Protein AF-A0A5K1CDK0-F1 (afdb_monomer_lite)

Foldseek 3Di:
DDAAAEDEAEQACVDQEDDARQNHAYYEYEQNQNHQEYDQNHQNHAYYHYYNNQNHAEYEDHPNHNYDHHYNNNNHPYYYDPPDDD

InterPro domains:
  IPR032675 Leucine-rich repeat domain superfamily [G3DSA:3.80.10.10] (1-84)

Structure (mmCIF, N/CA/C/O backbone):
data_AF-A0A5K1CDK0-F1
#
_entry.id   AF-A0A5K1CDK0-F1
#
loop_
_atom_site.group_PDB
_atom_site.id
_atom_site.type_symbol
_atom_site.label_atom_id
_atom_site.label_alt_id
_atom_site.label_comp_id
_atom_site.label_asym_id
_atom_site.label_entity_id
_atom_site.label_seq_id
_atom_site.pdbx_PDB_ins_code
_atom_site.Cartn_x
_atom_site.Cartn_y
_atom_site.Cartn_z
_atom_site.occupancy
_atom_site.B_iso_or_equiv
_atom_site.auth_seq_id
_atom_site.auth_comp_id
_atom_site.auth_asym_id
_atom_site.auth_atom_id
_atom_site.pdbx_PDB_model_num
ATOM 1 N N . MET A 1 1 ? -16.740 14.236 11.796 1.00 53.41 1 MET A N 1
ATOM 2 C CA . MET A 1 1 ? -16.089 14.373 10.476 1.00 53.41 1 MET A CA 1
ATOM 3 C C . MET A 1 1 ? -16.111 13.005 9.819 1.00 53.41 1 MET A C 1
ATOM 5 O O . MET A 1 1 ? -15.713 12.064 10.497 1.00 53.41 1 MET A O 1
ATOM 9 N N . PRO A 1 2 ? -16.649 12.849 8.599 1.00 60.22 2 PRO A N 1
ATOM 10 C CA . PRO A 1 2 ? -16.630 11.554 7.931 1.00 60.22 2 PRO A CA 1
ATO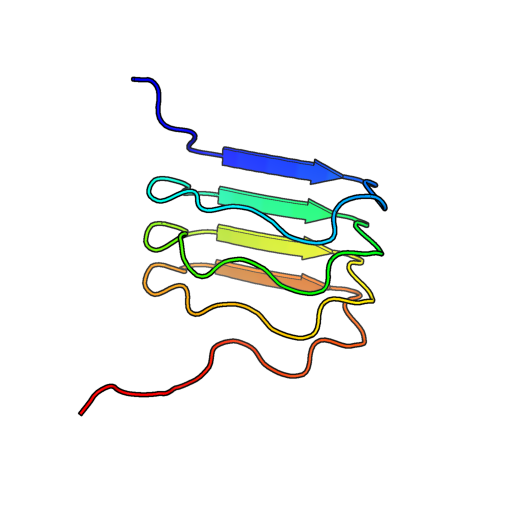M 11 C C . PRO A 1 2 ? -15.174 11.141 7.701 1.00 60.22 2 PRO A C 1
ATOM 13 O O . PRO A 1 2 ? -14.389 11.908 7.148 1.00 60.22 2 PRO A O 1
ATOM 16 N N . MET A 1 3 ? -14.812 9.959 8.190 1.00 82.56 3 MET A N 1
ATOM 17 C CA . MET A 1 3 ? -13.482 9.389 8.008 1.00 82.56 3 MET A CA 1
ATOM 18 C C . MET A 1 3 ? -13.489 8.525 6.754 1.00 82.56 3 MET A C 1
ATOM 20 O O . MET A 1 3 ? -14.411 7.733 6.553 1.00 82.56 3 MET A O 1
ATOM 24 N N . LEU A 1 4 ? -12.470 8.678 5.909 1.00 91.00 4 LEU A N 1
ATOM 25 C CA . LEU A 1 4 ? -12.331 7.852 4.718 1.00 91.00 4 LEU A CA 1
ATOM 26 C C . LEU A 1 4 ? -11.986 6.418 5.135 1.00 91.00 4 LEU A C 1
ATOM 28 O O . LEU A 1 4 ? -10.997 6.203 5.832 1.00 91.00 4 LEU A O 1
ATOM 32 N N . LYS A 1 5 ? -12.814 5.457 4.714 1.00 94.75 5 LYS A N 1
ATOM 33 C CA . LYS A 1 5 ? -12.638 4.028 5.017 1.00 94.75 5 LYS A CA 1
ATOM 34 C C . LYS A 1 5 ? -12.058 3.219 3.872 1.00 94.75 5 LYS A C 1
ATOM 36 O O . LYS A 1 5 ? -11.383 2.220 4.103 1.00 94.75 5 LYS A O 1
ATOM 41 N N . SER A 1 6 ? -12.282 3.666 2.645 1.00 95.69 6 SER A N 1
ATOM 42 C CA . SER A 1 6 ? -11.811 2.973 1.455 1.00 95.69 6 SER A CA 1
ATOM 43 C C . SER A 1 6 ? -11.336 3.983 0.427 1.00 95.69 6 SER A C 1
ATOM 45 O O . SER A 1 6 ? -12.012 4.983 0.181 1.00 95.69 6 SER A O 1
ATOM 47 N N . LEU A 1 7 ? -10.180 3.714 -0.169 1.00 95.12 7 LEU A N 1
ATOM 48 C CA . LEU A 1 7 ? -9.573 4.553 -1.191 1.00 95.12 7 LEU A CA 1
ATOM 49 C C . LEU A 1 7 ? -9.142 3.680 -2.361 1.00 95.12 7 LEU A C 1
ATOM 51 O O . LEU A 1 7 ? -8.491 2.652 -2.191 1.00 95.12 7 LEU A O 1
ATOM 55 N N . LYS A 1 8 ? -9.512 4.114 -3.562 1.00 95.69 8 LYS A N 1
ATOM 56 C CA . LYS A 1 8 ? -9.143 3.462 -4.809 1.00 95.69 8 LYS A CA 1
ATOM 57 C C . LYS A 1 8 ? -8.533 4.484 -5.742 1.00 95.69 8 LYS A C 1
ATOM 59 O O . LYS A 1 8 ? -9.181 5.483 -6.046 1.00 95.69 8 LYS A O 1
ATOM 64 N N . ILE A 1 9 ? -7.326 4.215 -6.217 1.00 94.88 9 ILE A N 1
ATOM 65 C CA . ILE A 1 9 ? -6.639 5.072 -7.178 1.00 94.88 9 ILE A CA 1
ATOM 66 C C . ILE A 1 9 ? -6.233 4.224 -8.376 1.00 94.88 9 ILE A C 1
ATOM 68 O O . ILE A 1 9 ? -5.711 3.122 -8.220 1.00 94.88 9 ILE A O 1
ATOM 72 N N . ARG A 1 10 ? -6.528 4.718 -9.580 1.00 95.44 10 ARG A N 1
ATOM 73 C CA . ARG A 1 10 ? -6.286 4.004 -10.835 1.00 95.44 10 ARG A CA 1
ATOM 74 C C . ARG A 1 10 ? -5.652 4.923 -11.861 1.00 95.44 10 ARG A C 1
ATOM 76 O O . ARG A 1 10 ? -6.141 6.036 -12.035 1.00 95.44 10 ARG A O 1
ATOM 83 N N . SER A 1 11 ? -4.629 4.428 -12.554 1.00 93.25 11 SER A N 1
ATOM 84 C CA . SER A 1 11 ? -4.017 5.057 -13.731 1.00 93.25 11 SER A CA 1
ATOM 85 C C . SER A 1 11 ? -3.678 6.535 -13.519 1.00 93.25 11 SER A C 1
ATOM 87 O O . SER A 1 11 ? -3.931 7.369 -14.388 1.00 93.25 11 SER A O 1
ATOM 89 N N . TYR A 1 12 ? -3.157 6.869 -12.332 1.00 90.00 12 TYR A N 1
ATOM 90 C CA . TYR A 1 12 ? -2.806 8.239 -11.979 1.00 90.00 12 TYR A CA 1
ATOM 91 C C . TYR A 1 12 ? -1.290 8.398 -11.882 1.00 90.00 12 TYR A C 1
ATOM 93 O O . TYR A 1 12 ? -0.689 8.295 -10.816 1.00 90.00 12 TYR A O 1
ATOM 101 N N . ASP A 1 13 ? -0.669 8.691 -13.022 1.00 86.44 13 ASP A N 1
ATOM 102 C CA . ASP A 1 13 ? 0.788 8.823 -13.138 1.00 86.44 13 ASP A CA 1
ATOM 103 C C . ASP A 1 13 ? 1.348 10.111 -12.517 1.00 86.44 13 ASP A C 1
ATOM 105 O O . ASP A 1 13 ? 2.562 10.274 -12.430 1.00 86.44 13 ASP A O 1
ATOM 109 N N . GLY A 1 14 ? 0.484 11.017 -12.051 1.00 88.81 14 GLY A N 1
ATOM 110 C CA . GLY A 1 14 ? 0.873 12.149 -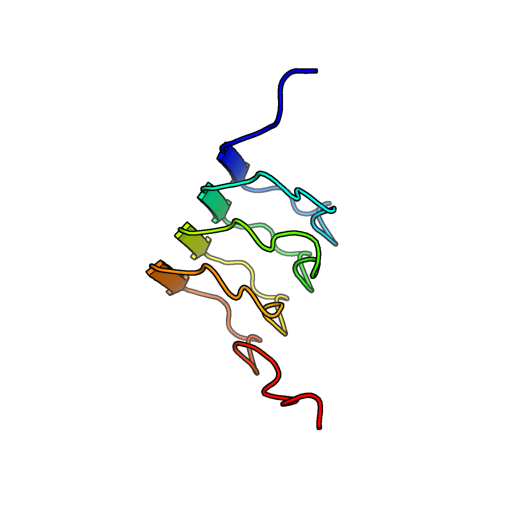11.204 1.00 88.81 14 GLY A CA 1
ATOM 111 C C . GLY A 1 14 ? 0.970 11.800 -9.714 1.00 88.81 14 GLY A C 1
ATOM 112 O O . GLY A 1 14 ? 1.355 12.652 -8.912 1.00 88.81 14 GLY A O 1
ATOM 113 N N . LEU A 1 15 ? 0.589 10.578 -9.316 1.00 89.69 15 LEU A N 1
ATOM 114 C CA . LEU A 1 15 ? 0.639 10.141 -7.926 1.00 89.69 15 LEU A CA 1
ATOM 115 C C . LEU A 1 15 ? 2.047 9.690 -7.554 1.00 89.69 15 LEU A C 1
ATOM 117 O O . LEU A 1 15 ? 2.428 8.553 -7.810 1.00 89.69 15 LEU A O 1
ATOM 121 N N . ASN A 1 16 ? 2.798 10.564 -6.897 1.00 87.19 16 ASN A N 1
ATOM 122 C CA . ASN A 1 16 ? 4.133 10.207 -6.412 1.00 87.19 16 ASN A CA 1
ATOM 123 C C . ASN A 1 16 ? 4.091 9.623 -4.989 1.00 87.19 16 ASN A C 1
ATOM 125 O O . ASN A 1 16 ? 4.955 8.831 -4.619 1.00 87.19 16 ASN A O 1
ATOM 129 N N . THR A 1 17 ? 3.084 10.011 -4.196 1.00 84.69 17 THR A N 1
ATOM 130 C CA . THR A 1 17 ? 2.881 9.583 -2.805 1.00 84.69 17 THR A CA 1
ATOM 131 C C . THR A 1 17 ? 1.390 9.494 -2.475 1.00 84.69 17 THR A C 1
ATOM 133 O O . THR A 1 17 ? 0.580 10.222 -3.054 1.00 84.69 17 THR A O 1
ATOM 136 N N . ILE A 1 18 ? 1.034 8.636 -1.521 1.00 86.94 18 ILE A N 1
ATOM 137 C CA . ILE A 1 18 ? -0.296 8.583 -0.898 1.00 86.94 18 ILE A CA 1
ATOM 138 C C . ILE A 1 18 ? -0.180 9.212 0.489 1.00 86.94 18 ILE A C 1
ATOM 140 O O . ILE A 1 18 ? 0.754 8.897 1.214 1.00 86.94 18 ILE A O 1
ATOM 144 N N . GLY A 1 19 ? -1.083 10.139 0.825 1.00 83.81 19 GLY A N 1
ATOM 145 C CA . GLY A 1 19 ? -1.085 10.828 2.119 1.00 83.81 19 GLY A CA 1
ATOM 146 C C . GLY A 1 19 ? -1.538 9.946 3.286 1.00 83.81 19 GLY A C 1
ATOM 147 O O . GLY A 1 19 ? -1.860 8.774 3.111 1.00 83.81 19 GLY A O 1
ATOM 148 N N . ASP A 1 20 ? -1.596 10.536 4.478 1.00 89.44 20 ASP A N 1
ATOM 149 C CA . ASP A 1 20 ? -1.984 9.823 5.694 1.00 89.44 20 ASP A CA 1
ATOM 150 C C . ASP A 1 20 ? -3.498 9.636 5.791 1.00 89.44 20 ASP A C 1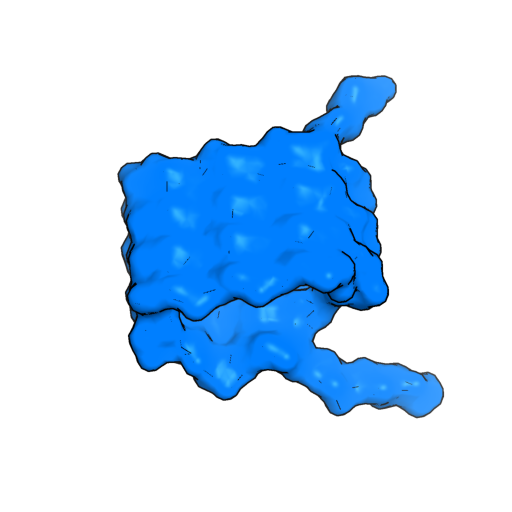
ATOM 152 O O . ASP A 1 20 ? -4.278 10.590 5.710 1.00 89.44 20 ASP A O 1
ATOM 156 N N . PHE A 1 21 ? -3.910 8.394 6.032 1.00 91.69 21 PHE A N 1
ATOM 157 C CA . PHE A 1 21 ? -5.303 8.030 6.238 1.00 91.69 21 PHE A CA 1
ATOM 158 C C . PHE A 1 21 ? -5.428 7.134 7.478 1.00 91.69 21 PHE A C 1
ATOM 160 O O . PHE A 1 21 ? -5.512 5.909 7.366 1.00 91.69 21 PHE A O 1
ATOM 167 N N . PRO A 1 22 ? -5.491 7.729 8.685 1.00 91.62 22 PRO A N 1
ATOM 168 C CA . PRO A 1 22 ? -5.378 6.985 9.940 1.00 91.62 22 PRO A CA 1
ATOM 169 C C . PRO A 1 22 ? -6.521 5.998 10.197 1.00 91.62 22 PRO A C 1
ATOM 171 O O . PR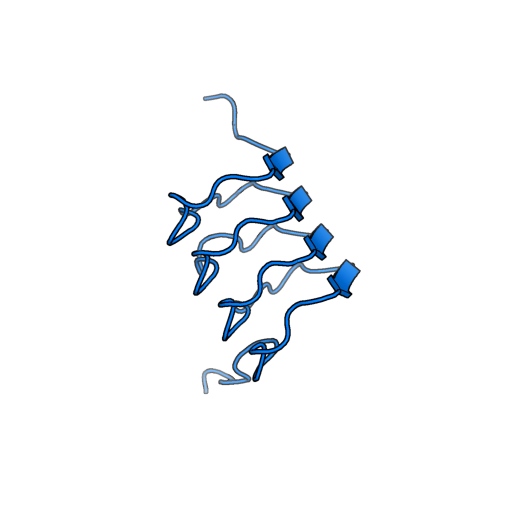O A 1 22 ? -6.387 5.109 11.030 1.00 91.62 22 PRO A O 1
ATOM 174 N N . ASN A 1 23 ? -7.642 6.157 9.491 1.00 94.25 23 ASN A N 1
ATOM 175 C CA . ASN A 1 23 ? -8.847 5.343 9.634 1.00 94.25 23 ASN A CA 1
ATOM 176 C C . ASN A 1 23 ? -9.166 4.517 8.380 1.00 94.25 23 ASN A C 1
ATOM 178 O O . ASN A 1 23 ? -10.282 4.003 8.288 1.00 94.25 23 ASN A O 1
ATOM 182 N N . LEU A 1 24 ? -8.247 4.462 7.409 1.00 95.25 24 LEU A N 1
ATOM 183 C CA . LEU A 1 24 ? -8.449 3.729 6.164 1.00 95.25 24 LEU A CA 1
ATOM 184 C C . LEU A 1 24 ? -8.376 2.236 6.437 1.00 95.25 24 LEU A C 1
ATOM 186 O O . LEU A 1 24 ? -7.394 1.775 7.001 1.00 95.25 24 LEU A O 1
ATOM 190 N N . ASP A 1 25 ? -9.390 1.502 5.995 1.00 96.50 25 ASP A N 1
ATOM 191 C CA . ASP A 1 25 ? -9.473 0.057 6.186 1.00 96.50 25 ASP A CA 1
ATOM 192 C C . ASP A 1 25 ? -9.036 -0.680 4.903 1.00 96.50 25 ASP A C 1
ATOM 194 O O . ASP A 1 25 ? -8.446 -1.758 4.977 1.00 96.50 25 ASP A O 1
ATOM 198 N N . TRP A 1 26 ? -9.282 -0.086 3.725 1.00 97.25 26 TRP A N 1
ATOM 199 C CA . TRP A 1 26 ? -9.012 -0.689 2.415 1.00 97.25 26 TRP A CA 1
ATOM 200 C C . TRP A 1 26 ? -8.368 0.299 1.433 1.00 97.25 26 TRP A C 1
ATOM 202 O O . TRP A 1 26 ? -8.899 1.390 1.194 1.00 97.25 26 TRP A O 1
ATOM 212 N N . LEU A 1 27 ? -7.254 -0.108 0.825 1.00 96.06 27 LEU A N 1
ATOM 213 C CA . LEU A 1 27 ? -6.526 0.656 -0.183 1.00 96.06 27 LEU A CA 1
ATOM 214 C C . LEU A 1 27 ? -6.283 -0.208 -1.421 1.00 96.06 27 LEU A C 1
ATOM 216 O O . LEU A 1 27 ? -5.679 -1.275 -1.336 1.00 96.06 27 LEU A O 1
ATOM 220 N N . GLN A 1 28 ? -6.700 0.295 -2.581 1.00 96.88 28 GLN A N 1
ATOM 221 C CA . GLN A 1 28 ? -6.322 -0.266 -3.873 1.00 96.88 28 GLN A CA 1
ATOM 222 C C . GLN A 1 28 ? -5.627 0.783 -4.735 1.00 96.88 28 GLN A C 1
ATOM 224 O O . GLN A 1 28 ? -6.164 1.874 -4.956 1.00 96.88 28 GLN A O 1
ATOM 229 N N . VAL A 1 29 ? -4.462 0.423 -5.265 1.00 95.75 29 VAL A N 1
ATOM 230 C CA . VAL A 1 29 ? -3.676 1.264 -6.167 1.00 95.75 29 VAL A CA 1
ATOM 231 C C . VAL A 1 29 ? -3.335 0.475 -7.421 1.00 95.75 29 VAL A C 1
ATOM 233 O O . VAL A 1 29 ? -2.658 -0.546 -7.363 1.00 95.75 29 VAL A O 1
ATOM 236 N N . GLU A 1 30 ? -3.800 0.954 -8.568 1.00 96.44 30 GLU A N 1
ATOM 237 C CA . GLU A 1 30 ? -3.666 0.250 -9.842 1.00 96.44 30 GLU A CA 1
ATOM 238 C C . GLU A 1 30 ? -3.036 1.167 -10.892 1.00 96.44 30 GLU A C 1
ATOM 240 O O . GLU A 1 30 ? -3.524 2.271 -11.132 1.00 96.44 30 GLU A O 1
ATOM 245 N N . GLY A 1 31 ? -1.950 0.727 -11.525 1.00 95.06 31 GLY A N 1
ATOM 246 C CA . GLY A 1 31 ? -1.311 1.431 -12.637 1.00 95.06 31 GLY A CA 1
ATOM 247 C C . GLY A 1 31 ? -0.854 2.851 -12.297 1.00 95.06 31 GLY A C 1
ATOM 248 O O . GLY A 1 31 ? -0.934 3.725 -13.151 1.00 95.06 31 GLY A O 1
ATOM 249 N N . CYS A 1 32 ? -0.445 3.113 -11.052 1.00 95.12 32 CYS A N 1
ATOM 250 C CA . CYS A 1 32 ? 0.128 4.403 -10.660 1.00 95.12 32 CYS A CA 1
ATOM 251 C C . CYS A 1 32 ? 1.642 4.347 -10.868 1.00 95.12 32 CYS A C 1
ATOM 253 O O . CYS A 1 32 ? 2.397 3.964 -9.974 1.00 95.12 32 CYS A O 1
ATOM 255 N N . GLY A 1 33 ? 2.086 4.689 -12.076 1.00 93.12 33 GLY A N 1
ATOM 256 C CA . GLY A 1 33 ? 3.456 4.445 -12.509 1.00 93.12 33 GLY A CA 1
ATOM 257 C C . GLY A 1 33 ? 4.525 5.283 -11.814 1.00 93.12 33 GLY A C 1
ATOM 258 O O . GLY A 1 33 ? 5.682 4.873 -11.704 1.00 93.12 33 GLY A O 1
ATOM 259 N N . SER A 1 34 ? 4.142 6.458 -11.319 1.00 94.69 34 SER A N 1
ATOM 260 C CA . SER A 1 34 ? 5.044 7.349 -10.582 1.00 94.69 34 SER A CA 1
ATOM 261 C C . SER A 1 34 ? 5.063 7.106 -9.077 1.00 94.69 34 SER A C 1
ATOM 263 O O . SER A 1 34 ? 5.864 7.739 -8.395 1.00 94.69 34 SER A O 1
ATOM 265 N N . LEU A 1 35 ? 4.226 6.202 -8.558 1.00 94.19 35 LEU A N 1
ATOM 266 C CA . LEU A 1 35 ? 4.152 5.954 -7.124 1.00 94.19 35 LEU A CA 1
ATOM 267 C C . LEU A 1 35 ? 5.444 5.292 -6.652 1.00 94.19 35 LEU A C 1
ATOM 269 O O . LEU A 1 35 ? 5.763 4.186 -7.083 1.00 94.19 35 LEU A O 1
ATOM 273 N N . GLU A 1 36 ? 6.175 5.963 -5.763 1.00 91.50 36 GLU A N 1
ATOM 274 C CA . GLU A 1 36 ? 7.445 5.444 -5.241 1.00 91.50 36 GLU A CA 1
ATOM 275 C C . GLU A 1 36 ? 7.305 4.813 -3.856 1.00 91.50 36 GLU A C 1
ATOM 277 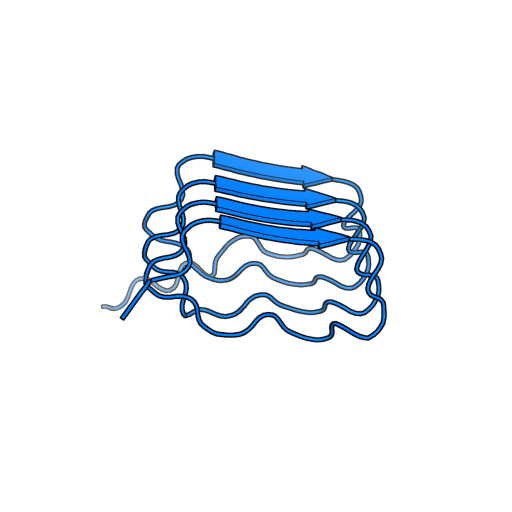O O . GLU A 1 36 ? 8.044 3.882 -3.533 1.00 91.50 36 GLU A O 1
ATOM 282 N N . GLN A 1 37 ? 6.356 5.307 -3.056 1.00 88.38 37 GLN A N 1
ATOM 283 C CA . GLN A 1 37 ? 6.154 4.910 -1.664 1.00 88.38 37 GLN A CA 1
ATOM 284 C C . GLN A 1 37 ? 4.709 5.149 -1.204 1.00 88.38 37 GLN A C 1
ATOM 286 O O . GLN A 1 37 ? 4.022 6.053 -1.687 1.00 88.38 37 GLN A O 1
ATOM 291 N N . LEU A 1 38 ? 4.274 4.365 -0.220 1.00 87.12 38 LEU A N 1
ATOM 292 C CA . LEU A 1 38 ? 3.054 4.603 0.560 1.00 87.12 38 LEU A CA 1
ATOM 293 C C . LEU A 1 38 ? 3.417 5.291 1.885 1.00 87.12 38 LEU A C 1
ATOM 295 O O . LEU A 1 38 ? 4.503 5.041 2.406 1.00 87.12 38 LEU A O 1
ATOM 299 N N . SER A 1 39 ? 2.544 6.136 2.451 1.00 82.44 39 SER A N 1
ATOM 300 C CA . SER A 1 39 ? 2.833 6.737 3.763 1.00 82.44 39 SER A CA 1
ATOM 301 C C . SER A 1 39 ? 2.708 5.740 4.916 1.00 82.44 39 SER A C 1
ATOM 303 O O . SER A 1 39 ? 2.019 4.723 4.830 1.00 82.44 39 SER A O 1
ATOM 305 N N . HIS A 1 40 ? 3.348 6.080 6.036 1.00 82.62 40 HIS A N 1
ATOM 306 C CA . HIS A 1 40 ? 3.247 5.346 7.299 1.00 82.62 40 HIS A CA 1
ATOM 307 C C . HIS A 1 40 ? 1.961 5.662 8.084 1.00 82.62 40 HIS A C 1
ATOM 309 O O . HIS A 1 40 ? 1.651 4.986 9.062 1.00 82.62 40 HIS A O 1
ATOM 315 N N . GLY A 1 41 ? 1.184 6.668 7.673 1.00 87.25 41 GLY A N 1
ATOM 316 C CA . GLY A 1 41 ? -0.016 7.128 8.374 1.00 87.25 41 GLY A CA 1
ATOM 317 C C . GLY A 1 41 ? -1.274 6.308 8.096 1.00 87.25 41 GLY A C 1
ATOM 318 O O . GLY A 1 41 ? -2.363 6.876 8.030 1.00 87.25 41 GLY A O 1
ATOM 319 N N . MET A 1 42 ? -1.147 4.990 7.925 1.00 91.88 42 MET A N 1
ATOM 320 C CA . MET A 1 42 ? -2.267 4.065 7.699 1.00 91.88 42 MET A CA 1
ATOM 321 C C . MET A 1 42 ? -2.279 2.902 8.717 1.00 91.88 42 MET A C 1
ATOM 323 O O . MET A 1 42 ? -2.326 1.736 8.325 1.00 91.88 42 MET A O 1
ATOM 327 N N . PRO A 1 43 ? -2.246 3.180 10.038 1.00 92.12 43 PRO A N 1
ATOM 328 C CA . PRO A 1 43 ? -2.175 2.150 11.077 1.00 92.12 43 PRO A CA 1
ATOM 329 C C . PRO A 1 43 ? -3.404 1.232 11.145 1.00 92.12 43 PRO A C 1
ATOM 331 O O . PRO A 1 43 ? -3.298 0.144 11.698 1.00 92.12 43 PRO A O 1
ATOM 334 N N . ALA A 1 44 ? -4.555 1.658 10.612 1.00 94.19 44 ALA A N 1
ATOM 335 C CA . ALA A 1 44 ? -5.800 0.886 10.603 1.00 94.19 44 ALA A CA 1
ATOM 336 C C . ALA A 1 44 ? -6.010 0.052 9.324 1.00 94.19 44 ALA A C 1
ATOM 338 O O . ALA A 1 44 ? -7.035 -0.623 9.207 1.00 94.19 44 ALA A O 1
ATOM 339 N N . LEU A 1 45 ? -5.074 0.102 8.367 1.00 94.81 45 LEU A N 1
ATOM 340 C CA . LEU A 1 45 ? -5.250 -0.539 7.069 1.00 94.81 45 LEU A CA 1
ATOM 341 C C . LEU A 1 45 ? -5.218 -2.056 7.197 1.00 94.81 45 LEU A C 1
ATOM 343 O O . LEU A 1 45 ? -4.224 -2.616 7.645 1.00 94.81 45 LEU A O 1
ATOM 347 N N . LYS A 1 46 ? -6.299 -2.701 6.756 1.00 96.31 46 LYS A N 1
ATOM 348 C CA . LYS A 1 46 ? -6.477 -4.157 6.803 1.00 96.31 46 LYS A CA 1
ATOM 349 C C . LYS A 1 46 ? -6.222 -4.818 5.458 1.00 96.31 46 LYS A C 1
ATOM 351 O O . LYS A 1 46 ? -5.733 -5.942 5.418 1.00 96.31 46 LYS A O 1
ATOM 356 N N . TRP A 1 47 ? -6.529 -4.122 4.365 1.00 96.88 47 TRP A N 1
ATOM 357 C CA . TRP A 1 47 ? -6.413 -4.650 3.008 1.00 96.88 47 TRP A CA 1
ATOM 358 C C . TRP A 1 47 ? -5.642 -3.698 2.102 1.00 96.88 47 TRP A C 1
ATOM 360 O O . TRP A 1 47 ? -6.036 -2.540 1.932 1.00 96.88 47 TRP A O 1
ATOM 370 N N . LEU A 1 48 ? -4.595 -4.225 1.471 1.00 95.44 48 LEU A N 1
ATOM 371 C CA . LEU A 1 48 ? -3.801 -3.521 0.473 1.00 95.44 48 LEU A CA 1
ATOM 372 C C . LEU A 1 48 ? -3.698 -4.346 -0.818 1.00 95.44 48 LEU A C 1
ATOM 374 O O . LEU A 1 48 ? -3.144 -5.441 -0.805 1.00 95.44 48 LEU A O 1
ATOM 378 N N . ASP A 1 49 ? -4.202 -3.800 -1.928 1.00 96.12 49 ASP A N 1
ATOM 379 C CA . ASP A 1 49 ? -4.007 -4.331 -3.289 1.00 96.12 49 ASP A CA 1
ATOM 380 C C . ASP A 1 49 ? -3.210 -3.320 -4.118 1.00 96.12 49 ASP A C 1
ATOM 382 O O . ASP A 1 49 ? -3.696 -2.219 -4.405 1.00 96.12 49 ASP A O 1
ATOM 386 N N . VAL A 1 50 ? -1.988 -3.679 -4.503 1.00 94.94 50 VAL A N 1
ATOM 387 C CA . VAL A 1 50 ? -1.143 -2.855 -5.369 1.00 94.94 50 VAL A CA 1
ATOM 388 C C . VAL A 1 50 ? -0.853 -3.596 -6.662 1.00 94.94 50 VAL A C 1
ATOM 390 O O . VAL A 1 50 ? -0.255 -4.671 -6.682 1.00 94.94 50 VAL A O 1
ATOM 393 N N . TYR A 1 51 ? -1.225 -2.981 -7.776 1.00 95.94 51 TYR A N 1
ATOM 394 C CA . TYR A 1 51 ? -1.066 -3.558 -9.098 1.00 95.94 51 TYR A CA 1
ATOM 395 C C . TYR A 1 51 ? -0.385 -2.570 -10.041 1.00 95.94 51 TYR A C 1
ATOM 397 O O . TYR A 1 51 ? -0.823 -1.429 -10.171 1.00 95.94 51 TYR A O 1
ATOM 405 N N . GLY A 1 52 ? 0.663 -2.995 -10.747 1.00 95.38 52 GLY A N 1
ATOM 406 C CA . GLY A 1 52 ? 1.255 -2.210 -11.838 1.00 95.38 52 GLY A CA 1
ATOM 407 C C . GLY A 1 52 ? 1.915 -0.897 -11.400 1.00 95.38 52 GLY A C 1
ATOM 408 O O . GLY A 1 52 ? 2.014 0.033 -12.199 1.00 95.38 52 GLY A O 1
ATOM 409 N N . CYS A 1 53 ? 2.337 -0.787 -10.138 1.00 94.75 53 CYS A N 1
ATOM 410 C CA . CYS A 1 53 ? 3.063 0.374 -9.619 1.00 94.75 53 CYS A CA 1
ATOM 411 C C . CYS A 1 53 ? 4.572 0.135 -9.767 1.00 94.75 53 CYS A C 1
ATOM 413 O O . CYS A 1 53 ? 5.265 -0.231 -8.822 1.00 94.75 53 CYS A O 1
ATOM 415 N N . TYR A 1 54 ? 5.090 0.301 -10.986 1.00 94.06 54 TYR A N 1
ATOM 416 C CA . TYR A 1 54 ? 6.446 -0.129 -11.354 1.00 94.06 54 TYR A CA 1
ATOM 417 C C . TYR A 1 54 ? 7.583 0.650 -10.670 1.00 94.06 54 TYR A C 1
ATOM 419 O O . TYR A 1 54 ? 8.709 0.158 -10.631 1.00 94.06 54 TYR A O 1
ATOM 427 N N . LYS A 1 55 ? 7.328 1.853 -10.133 1.00 94.38 55 LYS A N 1
ATOM 428 C CA . LYS A 1 55 ? 8.311 2.615 -9.338 1.00 94.38 55 LYS A CA 1
ATOM 429 C C . LYS A 1 55 ? 8.216 2.394 -7.835 1.00 94.38 55 LYS A C 1
ATOM 431 O O . LYS A 1 55 ? 9.073 2.928 -7.134 1.00 94.38 55 LYS A O 1
ATOM 436 N N . LEU A 1 56 ? 7.236 1.635 -7.350 1.00 93.19 56 LEU A N 1
ATOM 437 C CA . LEU A 1 56 ? 7.053 1.424 -5.922 1.00 93.19 56 LEU A CA 1
ATOM 438 C C . LEU A 1 56 ? 8.235 0.623 -5.380 1.00 93.19 56 LEU A C 1
ATOM 440 O O . LEU A 1 56 ? 8.468 -0.494 -5.834 1.00 93.19 56 LEU A O 1
ATOM 444 N N . LYS A 1 57 ? 8.983 1.207 -4.440 1.00 90.62 57 LYS A N 1
ATOM 445 C CA . LYS A 1 57 ? 10.211 0.604 -3.893 1.00 90.62 57 LYS A CA 1
ATOM 446 C C . LYS A 1 57 ? 9.988 -0.078 -2.558 1.00 90.62 57 LYS A C 1
ATOM 448 O O . LYS A 1 57 ? 10.607 -1.101 -2.275 1.00 90.62 57 LYS A O 1
ATOM 453 N N . THR A 1 58 ? 9.115 0.498 -1.740 1.00 86.06 58 THR A N 1
ATOM 454 C CA . THR A 1 58 ? 8.882 0.063 -0.366 1.00 86.06 58 THR A CA 1
ATOM 455 C C . THR A 1 58 ? 7.403 0.151 -0.013 1.00 86.06 58 THR A C 1
ATOM 457 O O . THR A 1 58 ? 6.675 1.037 -0.473 1.00 86.06 58 THR A O 1
ATOM 460 N N . LEU A 1 59 ? 6.957 -0.775 0.834 1.00 85.75 59 LEU A N 1
ATOM 461 C CA . LEU A 1 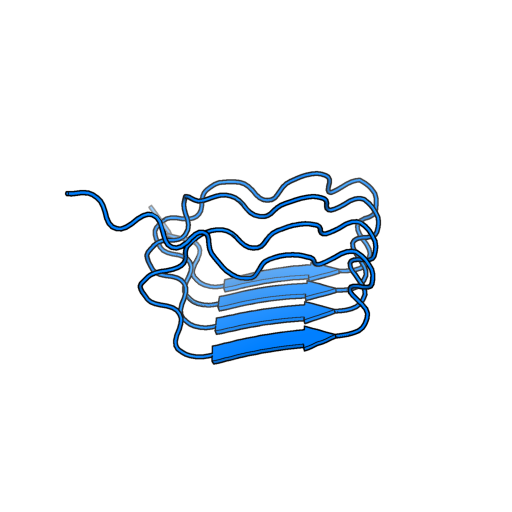59 ? 5.685 -0.669 1.540 1.00 85.75 59 LEU A CA 1
ATOM 462 C C . LEU A 1 59 ? 5.940 -0.217 2.977 1.00 85.75 59 LEU A C 1
ATOM 464 O O . LEU A 1 59 ? 6.807 -0.763 3.662 1.00 85.75 59 LEU A O 1
ATOM 468 N N . ALA A 1 60 ? 5.172 0.774 3.428 1.00 82.31 60 ALA A N 1
ATOM 469 C CA . ALA A 1 60 ? 5.211 1.236 4.808 1.00 82.31 60 ALA A CA 1
ATOM 470 C C . ALA A 1 60 ? 4.794 0.127 5.789 1.00 82.31 60 ALA A C 1
ATOM 472 O O . ALA A 1 60 ? 4.053 -0.790 5.433 1.00 82.31 60 ALA A O 1
ATOM 473 N N . ASN A 1 61 ? 5.237 0.239 7.044 1.00 83.00 61 ASN A N 1
ATOM 474 C CA . ASN A 1 61 ? 4.759 -0.630 8.116 1.00 83.00 61 ASN A CA 1
ATOM 475 C C . ASN A 1 61 ? 3.254 -0.407 8.353 1.00 83.00 61 ASN A C 1
ATOM 477 O O . ASN A 1 61 ? 2.827 0.712 8.643 1.00 83.00 61 ASN A O 1
ATOM 481 N N . MET A 1 62 ? 2.467 -1.474 8.232 1.00 88.88 62 MET A N 1
ATOM 482 C CA . MET A 1 62 ? 1.011 -1.467 8.370 1.00 88.88 62 MET A CA 1
ATOM 483 C C . MET A 1 62 ? 0.624 -2.512 9.424 1.00 88.88 62 MET A C 1
ATOM 485 O O . MET A 1 62 ? 0.376 -3.668 9.084 1.00 88.88 62 MET A O 1
ATOM 489 N N . PRO A 1 63 ? 0.605 -2.141 10.716 1.00 89.06 63 PRO A N 1
ATOM 490 C CA . PRO A 1 63 ? 0.507 -3.103 11.817 1.00 89.06 63 PRO A CA 1
ATOM 491 C C . PRO A 1 63 ? -0.829 -3.856 11.873 1.00 89.06 63 PRO A C 1
ATOM 493 O O . PRO A 1 63 ? -0.899 -4.920 12.479 1.00 89.06 63 PRO A O 1
ATOM 496 N N . ALA A 1 64 ? -1.885 -3.314 11.261 1.00 93.50 64 ALA A N 1
ATOM 497 C CA . ALA A 1 64 ? -3.203 -3.941 11.190 1.00 93.50 64 ALA A CA 1
ATOM 498 C C . ALA A 1 64 ? -3.457 -4.698 9.874 1.00 93.50 64 ALA A C 1
ATOM 500 O O . ALA A 1 64 ? -4.592 -5.112 9.641 1.00 93.50 64 ALA A O 1
ATOM 501 N N . LEU A 1 65 ? -2.446 -4.853 9.007 1.00 92.94 65 LEU A N 1
ATOM 502 C CA . LEU A 1 65 ? -2.635 -5.443 7.686 1.00 92.94 65 LEU A CA 1
ATOM 503 C C . LEU A 1 65 ? -2.956 -6.935 7.800 1.00 92.94 65 LEU A C 1
ATOM 505 O O . LEU A 1 65 ? -2.148 -7.732 8.267 1.00 92.94 65 LEU A O 1
ATOM 509 N N . GLU A 1 66 ? -4.148 -7.306 7.349 1.00 95.50 66 GLU A N 1
ATOM 510 C CA . GLU A 1 66 ? -4.647 -8.682 7.352 1.00 95.50 66 GLU A CA 1
ATOM 511 C C . GLU A 1 66 ? -4.460 -9.343 5.978 1.00 95.50 66 GLU A C 1
ATOM 513 O O . GLU A 1 66 ? -4.361 -10.566 5.880 1.00 95.50 66 GLU A O 1
ATOM 518 N N . TRP A 1 67 ? -4.402 -8.545 4.908 1.00 95.25 67 TRP A N 1
ATOM 519 C CA . TRP A 1 67 ? -4.260 -9.037 3.543 1.00 95.25 67 TRP A CA 1
ATOM 520 C C . TRP A 1 67 ? -3.447 -8.078 2.673 1.00 95.25 67 TRP A C 1
ATOM 522 O O . TRP A 1 67 ? -3.701 -6.869 2.638 1.00 95.25 67 TRP A O 1
ATOM 532 N N . LEU A 1 68 ? -2.503 -8.654 1.933 1.00 93.25 68 LEU A N 1
ATOM 533 C CA . LEU A 1 68 ? -1.612 -7.956 1.021 1.00 93.25 68 LEU A CA 1
ATOM 534 C C . LEU A 1 68 ? -1.549 -8.700 -0.309 1.00 93.25 68 LEU A C 1
ATOM 536 O O . LEU A 1 68 ? -1.159 -9.864 -0.344 1.00 93.25 68 LEU A O 1
ATOM 540 N N . GLU A 1 69 ? -1.837 -7.992 -1.392 1.00 94.56 69 GLU A N 1
ATOM 541 C CA . GLU A 1 69 ? -1.555 -8.438 -2.751 1.00 94.56 69 GLU A CA 1
ATOM 542 C C . GLU A 1 69 ? -0.709 -7.385 -3.451 1.00 94.56 69 GLU A C 1
ATOM 544 O O . GLU A 1 69 ? -1.061 -6.204 -3.498 1.00 94.56 69 GLU A O 1
ATOM 549 N N . VAL A 1 70 ? 0.411 -7.825 -4.021 1.00 93.31 70 VAL A N 1
ATOM 550 C CA . VAL A 1 70 ? 1.257 -6.980 -4.857 1.00 93.31 70 VAL A CA 1
ATOM 551 C C . VAL A 1 70 ? 1.566 -7.708 -6.150 1.00 93.31 70 VAL A C 1
ATOM 553 O O . VAL A 1 70 ? 2.150 -8.790 -6.145 1.00 93.31 70 VAL A O 1
ATOM 556 N N . ARG A 1 71 ? 1.214 -7.092 -7.276 1.00 94.81 71 ARG A N 1
ATOM 557 C CA . ARG A 1 71 ? 1.459 -7.640 -8.612 1.00 94.81 71 ARG A CA 1
ATOM 558 C C . ARG A 1 71 ? 2.052 -6.583 -9.527 1.00 94.81 71 ARG A C 1
ATOM 560 O O . ARG A 1 71 ? 1.697 -5.409 -9.450 1.00 94.81 71 ARG A O 1
ATOM 567 N N . TYR A 1 72 ? 2.943 -7.004 -10.422 1.00 95.12 72 TYR A N 1
ATOM 568 C CA . TYR A 1 72 ? 3.566 -6.129 -11.426 1.00 95.12 72 TYR A CA 1
ATOM 569 C C . TYR A 1 72 ? 4.213 -4.858 -10.826 1.00 95.12 72 TYR A C 1
ATOM 571 O O . TYR A 1 72 ? 4.130 -3.773 -11.397 1.00 95.12 72 TYR A O 1
ATOM 579 N N . CYS A 1 73 ? 4.838 -4.988 -9.650 1.00 93.31 73 CYS A N 1
ATOM 580 C CA . CYS A 1 73 ? 5.603 -3.928 -8.985 1.00 93.31 73 CYS A CA 1
ATOM 581 C C . CYS A 1 73 ? 7.088 -4.318 -8.975 1.00 93.31 73 CYS A C 1
ATOM 583 O O . CYS A 1 73 ? 7.609 -4.811 -7.982 1.00 93.31 73 CYS A O 1
ATOM 585 N N . GLU A 1 74 ? 7.750 -4.159 -10.121 1.00 92.06 74 GLU A N 1
ATOM 586 C CA . GLU A 1 74 ? 9.078 -4.736 -10.402 1.00 92.06 74 GLU A CA 1
ATOM 587 C C . GLU A 1 74 ? 10.210 -4.201 -9.516 1.00 92.06 74 GLU A C 1
ATOM 589 O O . GLU A 1 74 ? 11.223 -4.870 -9.340 1.00 92.06 74 GLU A O 1
ATOM 594 N N . ARG A 1 75 ? 10.048 -2.991 -8.974 1.00 94.12 75 ARG A N 1
ATOM 595 C CA . ARG A 1 75 ? 11.048 -2.326 -8.129 1.00 94.12 75 ARG A CA 1
ATOM 596 C C . ARG A 1 75 ? 10.781 -2.476 -6.637 1.00 94.12 75 ARG A C 1
ATOM 598 O O . ARG A 1 75 ? 11.495 -1.857 -5.855 1.00 94.12 75 ARG A O 1
ATOM 605 N N . LEU A 1 76 ? 9.768 -3.248 -6.243 1.00 91.38 76 LEU A N 1
ATOM 606 C CA . LEU A 1 76 ? 9.465 -3.446 -4.835 1.00 91.38 76 LEU A CA 1
ATOM 607 C C . LEU A 1 76 ? 10.550 -4.328 -4.212 1.00 91.38 76 LEU A C 1
ATOM 609 O O . LEU A 1 76 ? 10.628 -5.521 -4.492 1.00 91.38 76 LEU A O 1
ATOM 613 N N . GLU A 1 77 ? 11.380 -3.726 -3.369 1.00 85.19 77 GLU A N 1
ATOM 614 C CA . GLU A 1 77 ? 12.519 -4.394 -2.736 1.00 85.19 77 GLU A CA 1
ATOM 615 C C . GLU A 1 77 ? 12.192 -4.851 -1.311 1.00 85.19 77 GLU A C 1
ATOM 617 O O . GLU A 1 77 ? 12.753 -5.836 -0.836 1.00 85.19 77 GLU A O 1
ATOM 622 N N . GLN A 1 78 ? 11.286 -4.148 -0.620 1.00 78.00 78 GLN A N 1
ATOM 623 C CA . GLN A 1 78 ? 10.975 -4.407 0.787 1.00 78.00 78 GLN A CA 1
ATOM 624 C C . GLN A 1 78 ? 9.484 -4.266 1.096 1.00 78.00 78 GLN A C 1
ATOM 626 O O . GLN A 1 78 ? 8.825 -3.297 0.706 1.00 78.00 78 GLN A O 1
ATOM 631 N N . VAL A 1 79 ? 8.978 -5.223 1.872 1.00 70.94 79 VAL A N 1
ATOM 632 C CA . VAL A 1 79 ? 7.632 -5.219 2.447 1.00 70.94 79 VAL A CA 1
ATOM 633 C C . VAL A 1 79 ? 7.788 -5.079 3.958 1.00 70.94 79 VAL A C 1
ATOM 635 O O . VAL A 1 79 ? 8.118 -6.056 4.620 1.00 70.94 79 VAL A O 1
ATOM 638 N N . ALA A 1 80 ? 7.568 -3.862 4.466 1.00 67.50 80 ALA A N 1
ATOM 639 C CA . ALA A 1 80 ? 7.778 -3.434 5.851 1.00 67.50 80 ALA A CA 1
ATOM 640 C C . ALA A 1 80 ? 9.236 -3.502 6.361 1.00 67.50 80 ALA A C 1
ATOM 642 O O . ALA A 1 80 ? 9.927 -4.513 6.271 1.00 67.50 80 ALA A O 1
ATOM 643 N N . ASP A 1 81 ? 9.687 -2.396 6.954 1.00 49.25 81 ASP A N 1
ATOM 644 C CA . ASP A 1 81 ? 10.926 -2.335 7.727 1.00 49.25 81 ASP A CA 1
ATOM 645 C C . ASP A 1 81 ? 10.653 -2.932 9.117 1.00 49.25 81 ASP A C 1
ATOM 647 O O . ASP A 1 81 ? 9.869 -2.390 9.902 1.00 49.25 81 ASP A O 1
ATOM 651 N N . VAL A 1 82 ? 11.263 -4.081 9.410 1.00 46.12 82 VAL A N 1
ATOM 652 C CA . VAL A 1 82 ? 11.324 -4.668 10.755 1.00 46.12 82 VAL A CA 1
ATOM 653 C C . VAL A 1 82 ? 12.356 -3.913 11.594 1.00 46.12 82 VAL A C 1
ATOM 655 O O . VAL A 1 82 ? 13.347 -4.481 12.040 1.00 46.12 82 VAL A O 1
ATOM 658 N N . HIS A 1 83 ? 12.118 -2.631 11.860 1.00 44.31 83 HIS A N 1
ATOM 659 C CA . HIS A 1 83 ? 12.647 -2.041 13.085 1.00 44.31 83 HIS A CA 1
ATOM 660 C C . HIS A 1 83 ? 11.641 -2.320 14.200 1.00 44.31 83 HIS A C 1
ATOM 662 O O . HIS A 1 83 ? 10.646 -1.613 14.360 1.00 44.31 83 HIS A O 1
ATOM 668 N N . MET A 1 84 ? 11.901 -3.397 14.951 1.00 32.38 84 MET A N 1
ATOM 669 C CA . MET A 1 84 ? 11.462 -3.488 16.342 1.00 32.38 84 MET A CA 1
ATOM 670 C C . MET A 1 84 ? 11.967 -2.218 17.042 1.00 32.38 84 MET A C 1
ATOM 672 O O . MET A 1 84 ? 13.179 -2.000 17.044 1.00 32.38 84 MET A O 1
ATOM 676 N N . PRO A 1 85 ? 11.102 -1.349 17.587 1.00 41.97 85 PRO A N 1
ATOM 677 C CA . PRO A 1 85 ? 11.578 -0.415 18.588 1.00 41.97 85 PRO A CA 1
ATOM 678 C C . PRO A 1 85 ? 11.965 -1.247 19.820 1.00 41.97 85 PRO A C 1
ATOM 680 O O . PRO A 1 85 ? 11.147 -2.042 20.290 1.00 41.97 85 PRO A O 1
ATOM 683 N N . ASP A 1 86 ? 13.212 -1.109 20.277 1.00 36.47 86 ASP A N 1
ATOM 684 C CA . ASP A 1 86 ? 13.608 -1.487 21.643 1.00 36.47 86 ASP A CA 1
ATOM 685 C C . ASP A 1 86 ? 12.718 -0.780 22.685 1.00 36.47 86 ASP A C 1
ATOM 687 O O . ASP A 1 86 ? 12.353 0.403 22.459 1.00 36.47 86 ASP A O 1
#

Secondary structure (DSSP, 8-state):
-PPP-EEEEES-TT-SEE---TT--EEEEES-TT--EE-S--TT--EEEEES-TT--EEPP-TT--EEEEES-TT--EES------

Radius of gyration: 12.35 Å; chains: 1; bounding box: 30×23×35 Å

Organism: NCBI:txid210225

pLDDT: mean 86.97, std 14.55, range [32.38, 97.25]

Sequence (86 aa):
MPMLKSLKIRSYDGLNTIGDFPNLDWLQVEGCGSLEQLSHGMPALKWLDVYGCYKLKTLANMPALEWLEVRYCERLEQVADVHMPD